Protein AF-A0A936IE81-F1 (afdb_monomer)

Foldseek 3Di:
DDDPPQDFLDWDDDPPAWIWTQGQQAIWIAHPVVRDIDGDAVLLVDQGRAWDRPDWDQDPLRWIWTHGPRGIDIDDPVVVVVPDDFFDKDFQWKDFPNHTEEADPPPDPPPDPDDHDPDGRRPDPDDDDDPVSPDMDIDMATPDPSCRVPDDDDDDDPPPDDDD

pLDDT: mean 75.31, std 15.53, range [26.91, 92.88]

Structure (mmCIF, N/CA/C/O backbone):
data_AF-A0A936IE81-F1
#
_entry.id   AF-A0A936IE81-F1
#
loop_
_atom_site.group_PDB
_atom_site.id
_atom_site.type_symbol
_atom_site.label_atom_id
_atom_site.label_alt_id
_atom_site.label_comp_id
_atom_site.label_asym_id
_atom_site.label_entity_id
_atom_site.label_seq_id
_atom_site.pdbx_PDB_ins_code
_atom_site.Cartn_x
_atom_site.Cartn_y
_atom_site.Cartn_z
_atom_site.occupancy
_atom_site.B_iso_or_equiv
_atom_site.auth_seq_id
_atom_site.auth_comp_id
_atom_site.auth_asym_id
_atom_site.auth_atom_id
_atom_site.pdbx_PDB_model_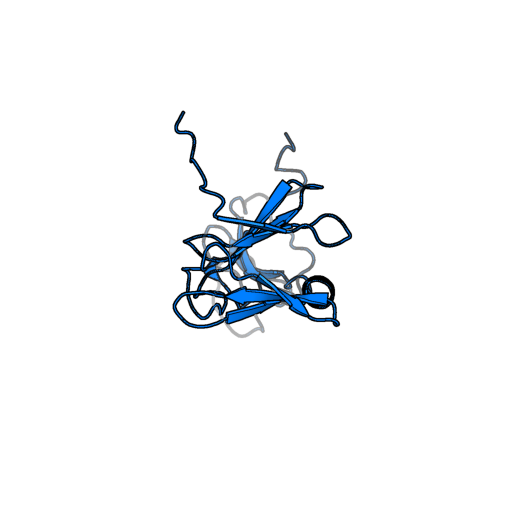num
ATOM 1 N N . MET A 1 1 ? -10.004 19.775 -22.068 1.00 33.91 1 MET A N 1
ATOM 2 C CA . MET A 1 1 ? -9.731 18.332 -22.227 1.00 33.91 1 MET A CA 1
ATOM 3 C C . MET A 1 1 ? -8.350 18.243 -22.830 1.00 33.91 1 MET A C 1
ATOM 5 O O . MET A 1 1 ? -8.215 18.335 -24.043 1.00 33.91 1 MET A O 1
ATOM 9 N N . ASP A 1 2 ? -7.338 18.182 -21.973 1.00 27.38 2 ASP A N 1
ATOM 10 C CA . ASP A 1 2 ? -5.953 18.111 -22.418 1.00 27.38 2 ASP A CA 1
ATOM 11 C C . ASP A 1 2 ? -5.628 16.652 -22.704 1.00 27.38 2 ASP A C 1
ATOM 13 O O . ASP A 1 2 ? -5.584 15.812 -21.805 1.00 27.38 2 ASP A O 1
ATOM 17 N N . TYR A 1 3 ? -5.467 16.333 -23.984 1.00 27.22 3 TYR A N 1
ATOM 18 C CA . TYR A 1 3 ? -4.937 15.045 -24.392 1.00 27.22 3 TYR A CA 1
ATOM 19 C C . TYR A 1 3 ? -3.456 15.023 -24.019 1.00 27.22 3 TYR A C 1
ATOM 21 O O . TYR A 1 3 ? -2.641 15.719 -24.623 1.00 27.22 3 TYR A O 1
ATOM 29 N N . LEU A 1 4 ? -3.102 14.228 -23.008 1.00 27.91 4 LEU A N 1
ATOM 30 C CA . LEU A 1 4 ? -1.713 13.889 -22.729 1.00 27.91 4 LEU A CA 1
ATOM 31 C C . LEU A 1 4 ? -1.196 13.067 -23.920 1.00 27.91 4 LEU A C 1
ATOM 33 O O . LEU A 1 4 ? -1.456 11.868 -24.021 1.00 27.91 4 LEU A O 1
ATOM 37 N N . ILE A 1 5 ? -0.498 13.719 -24.850 1.00 26.91 5 ILE A N 1
ATOM 38 C CA . ILE A 1 5 ? 0.216 13.038 -25.932 1.00 26.91 5 ILE A CA 1
ATOM 39 C C . ILE A 1 5 ? 1.398 12.309 -25.285 1.00 26.91 5 ILE A C 1
ATOM 41 O O . ILE A 1 5 ? 2.468 12.877 -25.082 1.00 26.91 5 ILE A O 1
ATOM 45 N N . MET A 1 6 ? 1.196 11.043 -24.915 1.00 35.91 6 MET A N 1
ATOM 46 C CA . MET A 1 6 ? 2.298 10.146 -24.576 1.00 35.91 6 MET A CA 1
ATOM 47 C C . MET A 1 6 ? 3.037 9.813 -25.872 1.00 35.91 6 MET A C 1
ATOM 49 O O . MET A 1 6 ? 2.516 9.095 -26.725 1.00 35.91 6 MET A O 1
ATOM 53 N N . SER A 1 7 ? 4.242 10.358 -26.056 1.00 37.06 7 SER A N 1
ATOM 54 C CA . SER A 1 7 ? 5.103 9.948 -27.164 1.00 37.06 7 SER A CA 1
ATOM 55 C C . SER A 1 7 ? 5.634 8.544 -26.881 1.00 37.06 7 SER A C 1
ATOM 57 O O . SER A 1 7 ? 6.453 8.353 -25.980 1.00 37.06 7 SER A O 1
ATOM 59 N N . PHE A 1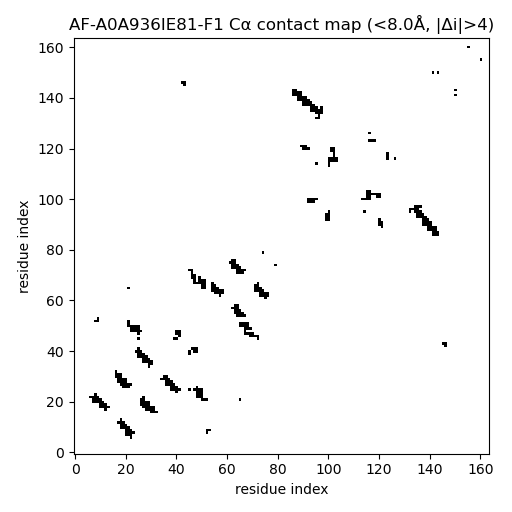 8 ? 5.164 7.556 -27.636 1.00 44.94 8 PHE A N 1
ATOM 60 C CA . PHE A 1 8 ? 5.691 6.197 -27.576 1.00 44.94 8 PHE A CA 1
ATOM 61 C C . PHE A 1 8 ? 6.971 6.115 -28.410 1.00 44.94 8 PHE A C 1
ATOM 63 O O . PHE A 1 8 ? 6.974 6.446 -29.597 1.00 44.94 8 PHE A O 1
ATOM 70 N N . THR A 1 9 ? 8.065 5.702 -27.774 1.00 54.34 9 THR A N 1
ATOM 71 C CA . THR A 1 9 ? 9.402 5.757 -28.376 1.00 54.34 9 THR A CA 1
ATOM 72 C C . THR A 1 9 ? 9.810 4.392 -28.961 1.00 54.34 9 THR A C 1
ATOM 74 O O . THR A 1 9 ? 10.398 4.369 -30.039 1.00 54.34 9 THR A O 1
ATOM 77 N N . ALA A 1 10 ? 9.394 3.270 -28.356 1.00 52.16 10 ALA A N 1
ATOM 78 C CA . ALA A 1 10 ? 9.385 1.926 -28.958 1.00 52.16 10 ALA A CA 1
ATOM 79 C C . ALA A 1 10 ? 8.420 0.988 -28.193 1.00 52.16 10 ALA A C 1
ATOM 81 O O . ALA A 1 10 ? 8.264 1.138 -26.982 1.00 52.16 10 ALA A O 1
ATOM 82 N N . PHE A 1 11 ? 7.789 0.008 -28.860 1.00 53.16 11 PHE A N 1
ATOM 83 C CA . PHE A 1 11 ? 6.948 -1.014 -28.208 1.00 53.16 11 PHE A CA 1
ATOM 84 C C . PHE A 1 11 ? 7.303 -2.428 -28.685 1.00 53.16 11 PHE A C 1
ATOM 86 O O . PHE A 1 11 ? 7.639 -2.625 -29.853 1.00 53.16 11 PHE A O 1
ATOM 93 N N . LYS A 1 12 ? 7.201 -3.423 -27.794 1.00 58.06 12 LYS A N 1
ATOM 94 C CA . LYS A 1 12 ? 7.346 -4.843 -28.145 1.00 58.06 12 LYS A CA 1
ATOM 95 C C . LYS A 1 12 ? 6.293 -5.706 -27.452 1.00 58.06 12 LYS A C 1
ATOM 97 O O . LYS A 1 12 ? 5.992 -5.508 -26.276 1.00 58.06 12 LYS A O 1
ATOM 102 N N . VAL A 1 13 ? 5.759 -6.674 -28.198 1.00 50.78 13 VAL A N 1
ATOM 103 C CA . VAL A 1 13 ? 4.828 -7.706 -27.716 1.00 50.78 13 VAL A CA 1
ATOM 104 C C . VAL A 1 13 ? 5.623 -8.946 -27.338 1.00 50.78 13 VAL A C 1
ATOM 106 O O . VAL A 1 13 ? 6.355 -9.471 -28.175 1.00 50.78 13 VAL A O 1
ATOM 109 N N . ILE A 1 14 ? 5.469 -9.441 -26.111 1.00 55.69 14 ILE A N 1
ATOM 110 C CA . ILE A 1 14 ? 5.928 -10.781 -25.732 1.00 55.69 14 ILE A CA 1
ATOM 111 C C . ILE A 1 14 ? 4.743 -11.531 -25.113 1.00 55.69 14 ILE A C 1
ATOM 113 O O . ILE A 1 14 ? 3.887 -10.938 -24.460 1.00 55.69 14 ILE A O 1
ATOM 117 N N . SER A 1 15 ? 4.651 -12.816 -25.457 1.00 52.38 15 SER A N 1
ATOM 118 C CA . SER A 1 15 ? 3.547 -13.754 -25.216 1.00 52.38 15 SER A CA 1
ATOM 119 C C . SER A 1 15 ? 2.834 -13.609 -23.855 1.00 52.38 15 SER A C 1
ATOM 121 O O . SER A 1 15 ? 3.463 -13.356 -22.835 1.00 52.38 15 SER A O 1
ATOM 123 N N . MET A 1 16 ? 1.505 -13.810 -23.867 1.00 53.88 16 MET A N 1
ATOM 124 C CA . MET A 1 16 ? 0.510 -13.575 -22.794 1.00 53.88 16 MET A CA 1
ATOM 125 C C . MET A 1 16 ? 0.131 -12.114 -22.472 1.00 53.88 16 MET A C 1
ATOM 127 O O . MET A 1 16 ? -0.442 -11.833 -21.422 1.00 53.88 16 MET A O 1
ATOM 131 N N . ALA A 1 17 ?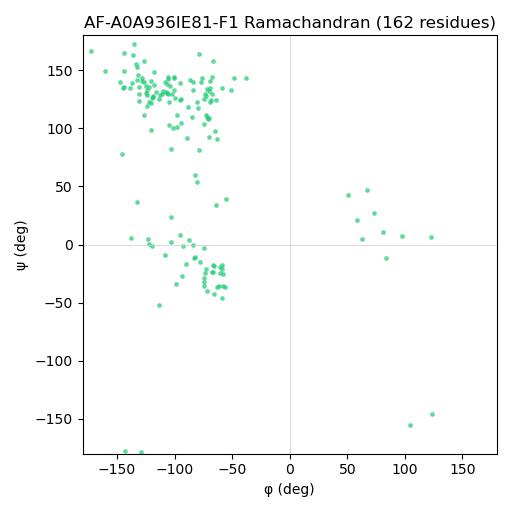 0.251 -11.228 -23.467 1.00 67.56 17 ALA A N 1
ATOM 132 C CA . ALA A 1 17 ? -0.476 -9.955 -23.547 1.00 67.56 17 ALA A CA 1
ATOM 133 C C . ALA A 1 17 ? -0.094 -8.909 -22.488 1.00 67.56 17 ALA A C 1
ATOM 135 O O . ALA A 1 17 ? -0.978 -8.289 -21.905 1.00 67.56 17 ALA A O 1
ATOM 136 N N . ILE A 1 18 ? 1.207 -8.688 -22.269 1.00 76.25 18 ILE A N 1
ATOM 137 C CA . ILE A 1 18 ? 1.707 -7.505 -21.561 1.00 76.25 18 ILE A CA 1
ATOM 138 C C . ILE A 1 18 ? 2.834 -6.868 -22.382 1.00 76.25 18 ILE A C 1
ATOM 140 O O . ILE A 1 18 ? 3.748 -7.548 -22.845 1.00 76.25 18 ILE A O 1
ATOM 144 N N . PHE A 1 19 ? 2.740 -5.560 -22.605 1.00 81.94 19 PHE A N 1
ATOM 145 C CA . PHE A 1 19 ? 3.701 -4.778 -23.374 1.00 81.94 19 PHE A CA 1
ATOM 146 C C . PHE A 1 19 ? 4.716 -4.137 -22.444 1.00 81.94 19 PHE A C 1
ATOM 148 O O . PHE A 1 19 ? 4.341 -3.577 -21.418 1.00 81.94 19 PHE A O 1
ATOM 155 N N . TRP A 1 20 ? 5.979 -4.145 -22.855 1.00 83.00 20 TRP A N 1
ATOM 156 C CA . TRP A 1 20 ? 7.011 -3.302 -22.266 1.00 83.00 20 TRP A CA 1
ATOM 157 C C . TRP A 1 20 ? 7.420 -2.243 -23.283 1.00 83.00 20 TRP A C 1
ATOM 159 O O . TRP A 1 20 ? 7.680 -2.541 -24.451 1.00 83.00 20 TRP A O 1
ATOM 169 N N . ILE A 1 21 ? 7.422 -0.998 -22.832 1.00 83.56 21 ILE A N 1
ATOM 170 C CA . ILE A 1 21 ? 7.529 0.193 -23.662 1.00 83.56 21 ILE A CA 1
ATOM 171 C C . ILE A 1 21 ? 8.615 1.070 -23.055 1.00 83.56 21 ILE A C 1
ATOM 173 O O . ILE A 1 21 ? 8.533 1.442 -21.884 1.00 83.56 21 ILE A O 1
ATOM 177 N N . SER A 1 22 ? 9.626 1.419 -23.846 1.00 82.12 22 SER A N 1
ATOM 178 C CA . SER A 1 22 ? 10.617 2.408 -23.434 1.00 82.12 22 SER A CA 1
ATOM 179 C C . SER A 1 22 ? 10.122 3.820 -23.717 1.00 82.12 22 SER A C 1
ATOM 181 O O . SER A 1 22 ? 9.497 4.102 -24.745 1.00 82.12 22 SER A O 1
ATOM 183 N N . THR A 1 23 ? 10.392 4.720 -22.777 1.00 81.44 23 THR A N 1
ATOM 184 C CA . THR A 1 23 ? 10.002 6.124 -22.859 1.00 81.44 23 THR A CA 1
ATOM 185 C C . THR A 1 23 ? 11.167 7.015 -22.443 1.00 81.44 23 THR A C 1
ATOM 187 O O . THR A 1 23 ? 12.188 6.561 -21.928 1.00 81.44 23 THR A O 1
ATOM 190 N N . ASN A 1 24 ? 10.980 8.313 -22.632 1.00 82.00 24 ASN A N 1
ATOM 191 C CA . ASN A 1 24 ? 11.904 9.354 -22.192 1.00 82.00 24 ASN A CA 1
ATOM 192 C C . ASN A 1 24 ? 11.815 9.564 -20.660 1.00 82.00 24 ASN A C 1
ATOM 194 O O . ASN A 1 24 ? 12.515 10.404 -20.105 1.00 82.00 24 ASN A O 1
ATOM 198 N N . TYR A 1 25 ? 10.904 8.848 -19.989 1.00 85.56 25 TYR A N 1
ATOM 199 C CA . TYR A 1 25 ? 10.628 8.938 -18.558 1.00 85.56 25 TYR A CA 1
ATOM 200 C C . TYR A 1 25 ? 10.553 7.546 -17.903 1.00 85.56 25 TYR A C 1
ATOM 202 O O . TYR A 1 25 ? 9.741 7.289 -17.017 1.00 85.56 25 TYR A O 1
ATOM 210 N N . GLY A 1 26 ? 11.403 6.632 -18.364 1.00 86.88 26 GLY A N 1
ATOM 211 C CA . GLY A 1 26 ? 11.563 5.287 -17.833 1.00 86.88 26 GLY A CA 1
ATOM 212 C C . GLY A 1 26 ? 10.926 4.212 -18.709 1.00 86.88 26 GLY A C 1
ATOM 213 O O . GLY A 1 26 ? 10.751 4.385 -19.920 1.00 86.88 26 GLY A O 1
ATOM 214 N N . LEU A 1 27 ? 10.577 3.087 -18.088 1.00 87.00 27 LEU A N 1
ATOM 215 C CA . LEU A 1 27 ? 9.894 1.972 -18.745 1.00 87.00 27 LEU A CA 1
ATOM 216 C C . LEU A 1 27 ? 8.427 1.926 -18.325 1.00 87.00 27 LEU A C 1
ATOM 218 O O . LEU A 1 27 ? 8.085 2.183 -17.175 1.00 87.00 27 LEU A O 1
ATOM 222 N N . CYS A 1 28 ? 7.562 1.558 -19.256 1.00 86.81 28 CYS A N 1
ATOM 223 C CA . CYS A 1 28 ? 6.141 1.365 -19.032 1.00 86.81 28 CYS A CA 1
ATOM 224 C C . CYS A 1 28 ? 5.781 -0.088 -19.338 1.00 86.81 28 CYS A C 1
ATOM 226 O O . CYS A 1 28 ? 6.090 -0.606 -20.411 1.00 86.81 28 CYS A O 1
ATOM 228 N N . GLN A 1 29 ? 5.131 -0.740 -18.383 1.00 86.31 29 GLN A N 1
ATOM 229 C CA . GLN A 1 29 ? 4.468 -2.016 -18.568 1.00 86.31 29 GLN A CA 1
ATOM 230 C C . GLN A 1 29 ? 2.972 -1.762 -18.757 1.00 86.31 29 GLN A C 1
ATOM 232 O O . GLN A 1 29 ? 2.339 -1.144 -17.903 1.00 86.31 29 GLN A O 1
ATOM 237 N N . PHE A 1 30 ? 2.400 -2.269 -19.845 1.00 83.06 30 PHE A N 1
ATOM 238 C CA . PHE A 1 30 ? 0.984 -2.115 -20.161 1.00 83.06 30 PHE A CA 1
ATOM 239 C C . PHE A 1 30 ? 0.309 -3.468 -20.366 1.00 83.06 30 PHE A C 1
ATOM 241 O O . PHE A 1 30 ? 0.665 -4.217 -21.277 1.00 83.06 30 PHE A O 1
ATOM 248 N N . ASN A 1 31 ? -0.694 -3.767 -19.545 1.00 82.75 31 ASN A N 1
ATOM 249 C CA . ASN A 1 31 ? -1.522 -4.955 -19.678 1.00 82.75 31 ASN A CA 1
ATOM 250 C C . ASN A 1 31 ? -2.837 -4.614 -20.416 1.00 82.75 31 ASN A C 1
ATOM 252 O O . ASN A 1 31 ? -3.768 -4.101 -19.796 1.00 82.75 31 ASN A O 1
ATOM 256 N N . PRO A 1 32 ? -2.979 -4.916 -21.721 1.00 79.50 32 PRO A N 1
ATOM 257 C CA . PRO A 1 32 ? -4.205 -4.692 -22.492 1.00 79.50 32 PRO A CA 1
ATOM 258 C C . PRO A 1 32 ? -5.446 -5.410 -21.954 1.00 79.50 32 PRO A C 1
ATOM 260 O O . PRO A 1 32 ? -6.552 -5.010 -22.300 1.00 79.50 32 PRO A O 1
ATOM 263 N N . ARG A 1 33 ? -5.306 -6.474 -21.148 1.00 81.69 33 ARG A N 1
ATOM 264 C CA . ARG A 1 33 ? -6.464 -7.260 -20.684 1.00 81.69 33 ARG A CA 1
ATOM 265 C C . ARG A 1 33 ? -7.273 -6.536 -19.614 1.00 81.69 33 ARG A C 1
ATOM 267 O O . ARG A 1 33 ? -8.487 -6.682 -19.575 1.00 81.69 33 ARG A O 1
ATOM 274 N N . ASN 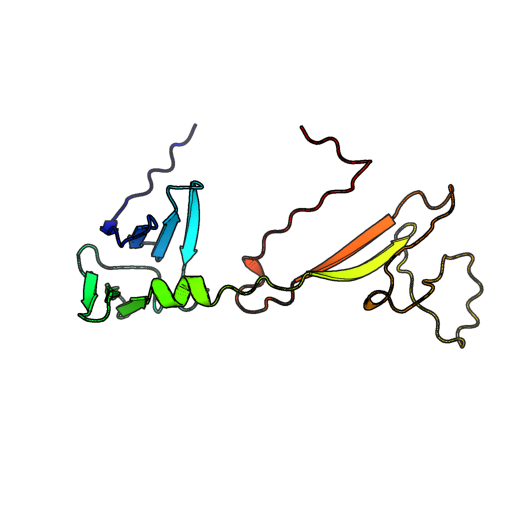A 1 34 ? -6.602 -5.790 -18.742 1.00 81.19 34 ASN A N 1
ATOM 275 C CA . ASN A 1 34 ? -7.221 -5.040 -17.645 1.00 81.19 34 ASN A CA 1
ATOM 276 C C . ASN A 1 34 ? -6.902 -3.535 -17.696 1.00 81.19 34 ASN A C 1
ATOM 278 O O . ASN A 1 34 ? -7.291 -2.798 -16.794 1.00 81.19 34 ASN A O 1
ATOM 282 N N . LEU A 1 35 ? -6.213 -3.092 -18.753 1.00 82.06 35 LEU A N 1
ATOM 283 C CA . LEU A 1 35 ? -5.758 -1.720 -18.980 1.00 82.06 35 LEU A CA 1
ATOM 284 C C . LEU A 1 35 ? -4.840 -1.178 -17.872 1.00 82.06 35 LEU A C 1
ATOM 286 O O . LEU A 1 35 ? -4.686 0.036 -17.732 1.00 82.06 35 LEU A O 1
ATOM 290 N N . GLU A 1 36 ? -4.210 -2.056 -17.087 1.00 79.38 36 GLU A N 1
ATOM 291 C CA . GLU A 1 36 ? -3.256 -1.633 -16.069 1.00 79.38 36 GLU A CA 1
ATOM 292 C C . GLU A 1 36 ? -1.964 -1.133 -16.715 1.00 79.38 36 GLU A C 1
ATOM 294 O O . GLU A 1 36 ? -1.387 -1.769 -17.601 1.00 79.38 36 GLU A O 1
ATOM 299 N N . ILE A 1 37 ? -1.503 0.018 -16.228 1.00 82.94 37 ILE A N 1
ATOM 300 C CA . ILE A 1 37 ? -0.239 0.638 -16.607 1.00 82.94 37 ILE A CA 1
ATOM 301 C C . ILE A 1 37 ? 0.622 0.746 -15.353 1.00 82.94 37 ILE A C 1
ATOM 303 O O . ILE A 1 37 ? 0.200 1.325 -14.348 1.00 82.94 37 ILE A O 1
ATOM 307 N N . GLN A 1 38 ? 1.840 0.220 -15.426 1.00 83.06 38 GLN A N 1
ATOM 308 C CA . GLN A 1 38 ? 2.852 0.356 -14.389 1.00 83.06 38 GLN A CA 1
ATOM 309 C C . GLN A 1 38 ? 4.100 1.014 -14.977 1.00 83.06 38 GLN A C 1
ATOM 311 O O . GLN A 1 38 ? 4.689 0.505 -15.926 1.00 83.06 38 GLN A O 1
ATOM 316 N N . ASN A 1 39 ? 4.511 2.135 -14.389 1.00 85.31 39 ASN A N 1
ATOM 317 C CA . ASN A 1 39 ? 5.707 2.863 -14.800 1.00 85.31 39 ASN A CA 1
ATOM 318 C C . ASN A 1 39 ? 6.864 2.545 -13.853 1.00 85.31 39 ASN A C 1
ATOM 320 O O . ASN A 1 39 ? 6.656 2.409 -12.649 1.00 85.31 39 ASN A O 1
ATOM 324 N N . PHE A 1 40 ? 8.065 2.473 -14.411 1.00 84.62 40 PHE A N 1
ATOM 325 C CA . PHE A 1 40 ? 9.318 2.238 -13.710 1.00 84.62 40 PHE A CA 1
ATOM 326 C C . PHE A 1 40 ? 10.274 3.373 -14.036 1.00 84.62 40 PHE A C 1
ATOM 328 O O . PHE A 1 40 ? 10.447 3.731 -15.199 1.00 84.62 40 PHE A O 1
ATOM 335 N N . THR A 1 41 ? 10.908 3.913 -13.008 1.00 85.81 41 THR A N 1
ATOM 336 C CA . THR A 1 41 ? 11.841 5.035 -13.088 1.00 85.81 41 THR A CA 1
ATOM 337 C C . THR A 1 41 ? 13.137 4.689 -12.361 1.00 85.81 41 THR A C 1
ATOM 339 O O . THR A 1 41 ? 13.288 3.605 -11.797 1.00 85.81 41 THR A O 1
ATOM 342 N N . SER A 1 42 ? 14.083 5.621 -12.309 1.00 85.81 42 SER A N 1
ATOM 343 C CA . SER A 1 42 ? 15.296 5.483 -11.502 1.00 85.81 42 SER A CA 1
ATOM 344 C C . SER A 1 42 ? 15.014 5.265 -10.012 1.00 85.81 42 SER A C 1
ATOM 346 O O . SER A 1 42 ? 15.807 4.625 -9.329 1.00 85.81 42 SER A O 1
ATOM 348 N N . LYS A 1 43 ? 13.853 5.710 -9.507 1.00 80.88 43 LYS A N 1
ATOM 349 C CA . LYS A 1 43 ? 13.408 5.426 -8.131 1.00 80.88 43 LYS A CA 1
ATOM 350 C C . LYS A 1 43 ? 13.078 3.951 -7.904 1.00 80.88 43 LYS A C 1
ATOM 352 O O . LYS A 1 43 ? 13.136 3.491 -6.772 1.00 80.88 43 LYS A O 1
ATOM 357 N N . ASP A 1 44 ? 12.756 3.230 -8.973 1.00 77.56 44 ASP A N 1
ATOM 358 C CA . ASP A 1 44 ? 12.440 1.802 -8.966 1.00 77.56 44 ASP A CA 1
ATOM 359 C C . ASP A 1 44 ? 13.675 0.942 -9.306 1.00 77.56 44 ASP A C 1
ATOM 361 O O . ASP A 1 44 ? 13.557 -0.265 -9.506 1.00 77.56 44 ASP A O 1
ATOM 365 N N . GLY A 1 45 ? 14.864 1.559 -9.380 1.00 79.06 45 GLY A N 1
ATOM 366 C CA . GLY A 1 45 ? 16.138 0.879 -9.621 1.00 79.06 45 GLY A CA 1
ATOM 367 C C . GLY A 1 45 ? 16.625 0.897 -11.070 1.00 79.06 45 GLY A C 1
ATOM 368 O O . GLY A 1 45 ? 17.621 0.242 -11.375 1.00 79.06 45 GLY A O 1
ATOM 369 N N . LEU A 1 46 ? 15.969 1.639 -11.973 1.00 85.50 46 LEU A N 1
ATOM 370 C CA . LEU A 1 46 ? 16.503 1.832 -13.324 1.00 85.50 46 LEU A CA 1
ATOM 371 C C . LEU A 1 46 ? 17.791 2.683 -13.293 1.00 85.50 46 LEU A C 1
ATOM 373 O O . LEU A 1 46 ? 17.867 3.654 -12.538 1.00 85.50 46 LEU A O 1
ATOM 377 N N . PRO A 1 47 ? 18.783 2.404 -14.159 1.00 82.31 47 PRO A N 1
ATOM 378 C CA . PRO A 1 47 ? 20.020 3.191 -14.239 1.00 82.31 47 PRO A CA 1
ATOM 379 C C . PRO A 1 47 ? 19.791 4.635 -14.731 1.00 82.31 47 PRO A C 1
ATOM 381 O O . PRO A 1 47 ? 20.627 5.519 -14.540 1.00 82.31 47 PRO A O 1
ATOM 384 N N . GLY A 1 48 ? 18.648 4.901 -15.364 1.00 84.69 48 GLY A N 1
ATOM 385 C CA . GLY A 1 48 ? 18.229 6.221 -15.817 1.00 84.69 48 GLY A CA 1
ATOM 386 C C . GLY A 1 48 ? 16.791 6.201 -16.330 1.00 84.69 48 GLY A C 1
ATOM 387 O O . GLY A 1 48 ? 16.221 5.137 -16.563 1.00 84.69 48 GLY A O 1
ATOM 388 N N . ASN A 1 49 ? 16.206 7.387 -16.500 1.00 85.06 49 ASN A N 1
ATOM 389 C CA . ASN A 1 49 ? 14.852 7.535 -17.046 1.00 85.06 49 ASN A CA 1
ATOM 390 C C . ASN A 1 49 ? 14.846 7.670 -18.576 1.00 85.06 49 ASN A C 1
ATOM 392 O O . ASN A 1 49 ? 13.814 7.484 -19.206 1.00 85.06 49 ASN A O 1
ATOM 396 N N . GLU A 1 50 ? 15.981 7.981 -19.192 1.00 82.19 50 GLU A N 1
ATOM 397 C CA . GLU A 1 50 ? 16.051 8.204 -20.633 1.00 82.19 50 GLU A CA 1
ATOM 398 C C . GLU A 1 50 ? 16.530 6.946 -21.355 1.00 82.19 50 GLU A C 1
ATOM 400 O O . GLU A 1 50 ? 17.691 6.539 -21.237 1.00 82.19 50 GLU A O 1
ATOM 405 N N . PHE A 1 51 ? 15.620 6.336 -22.113 1.00 80.88 51 PHE A N 1
ATOM 406 C CA . PHE A 1 51 ? 15.911 5.188 -22.965 1.00 80.88 51 PHE A CA 1
ATOM 407 C C . PHE A 1 51 ? 16.072 5.598 -24.431 1.00 80.88 51 PHE A C 1
ATOM 409 O O . PHE A 1 51 ? 15.354 6.457 -24.945 1.00 80.88 51 PHE A O 1
ATOM 416 N N . ASN A 1 52 ? 17.006 4.942 -25.120 1.00 74.19 52 ASN A N 1
ATOM 417 C CA . ASN A 1 52 ? 17.294 5.187 -26.526 1.00 74.19 52 ASN A CA 1
ATOM 418 C C . ASN A 1 52 ? 16.223 4.556 -27.420 1.00 74.19 52 ASN A C 1
ATOM 420 O O . ASN A 1 52 ? 15.727 3.454 -27.180 1.00 74.19 52 ASN A O 1
ATOM 424 N N . ARG A 1 53 ? 15.909 5.252 -28.514 1.00 59.91 53 ARG A N 1
ATOM 425 C CA . ARG A 1 53 ? 14.727 5.001 -29.351 1.00 59.91 53 ARG A CA 1
ATOM 426 C C . ARG A 1 53 ? 14.708 3.668 -30.104 1.00 59.91 53 ARG A C 1
ATOM 428 O O . ARG A 1 53 ? 13.652 3.243 -30.554 1.00 59.91 53 ARG A O 1
ATOM 435 N N . THR A 1 54 ? 15.850 3.004 -30.246 1.00 59.41 54 THR A N 1
ATOM 436 C CA . THR A 1 54 ? 16.011 1.846 -31.144 1.00 59.41 54 THR A CA 1
ATOM 437 C C . THR A 1 54 ? 16.815 0.694 -30.544 1.00 59.41 54 THR A C 1
ATOM 439 O O . THR A 1 54 ? 17.090 -0.281 -31.236 1.00 59.41 54 THR A O 1
ATOM 442 N N . GLN A 1 55 ? 17.197 0.772 -29.269 1.00 55.66 55 GLN A N 1
ATOM 443 C CA . GLN A 1 55 ? 18.062 -0.227 -28.642 1.00 55.66 55 GLN A CA 1
ATOM 444 C C . GLN A 1 55 ? 17.240 -1.151 -27.753 1.00 55.66 55 GLN A C 1
ATOM 446 O O . GLN A 1 55 ? 17.177 -0.964 -26.537 1.00 55.66 55 GLN A O 1
ATOM 451 N N . TYR A 1 56 ? 16.611 -2.149 -28.372 1.00 60.78 56 TYR A N 1
ATOM 452 C CA . TYR A 1 56 ? 16.096 -3.295 -27.639 1.00 60.78 56 TYR A CA 1
ATOM 453 C C . TYR A 1 56 ? 16.573 -4.610 -28.251 1.00 60.78 56 TYR A C 1
ATOM 455 O O . TYR A 1 56 ? 16.635 -4.757 -29.470 1.00 60.78 56 TYR A O 1
ATOM 463 N N . PHE A 1 57 ? 16.905 -5.575 -27.399 1.00 64.88 57 PHE A N 1
ATOM 464 C CA . PHE A 1 57 ? 17.368 -6.900 -27.807 1.00 64.88 57 PHE A CA 1
ATOM 465 C C . PHE A 1 57 ? 16.613 -7.970 -27.020 1.00 64.88 57 PHE A C 1
ATOM 467 O O . PHE A 1 57 ? 16.333 -7.779 -25.838 1.00 64.88 57 PHE A O 1
ATOM 474 N N . ASN A 1 58 ? 16.266 -9.076 -27.681 1.00 62.97 58 ASN A N 1
ATOM 475 C CA . ASN A 1 58 ? 15.845 -10.285 -26.979 1.00 62.97 58 ASN A CA 1
ATOM 476 C C . ASN A 1 58 ? 17.060 -11.179 -26.838 1.00 62.97 58 ASN A C 1
ATOM 478 O O . ASN A 1 58 ? 17.638 -11.534 -27.861 1.00 62.97 58 ASN A O 1
ATOM 482 N N . SER A 1 59 ? 17.400 -11.580 -25.616 1.00 67.31 59 SER A N 1
ATOM 483 C CA . SER A 1 59 ? 18.305 -12.716 -25.473 1.00 67.31 59 SER A CA 1
ATOM 484 C C . SER A 1 59 ? 17.625 -13.992 -25.966 1.00 67.31 59 SER A C 1
ATOM 486 O O . SER A 1 59 ? 16.395 -14.098 -25.957 1.00 67.31 59 SER A O 1
ATOM 488 N N . ASP A 1 60 ? 18.432 -14.988 -26.324 1.00 68.69 60 ASP A N 1
ATOM 489 C CA . ASP A 1 60 ? 17.953 -16.33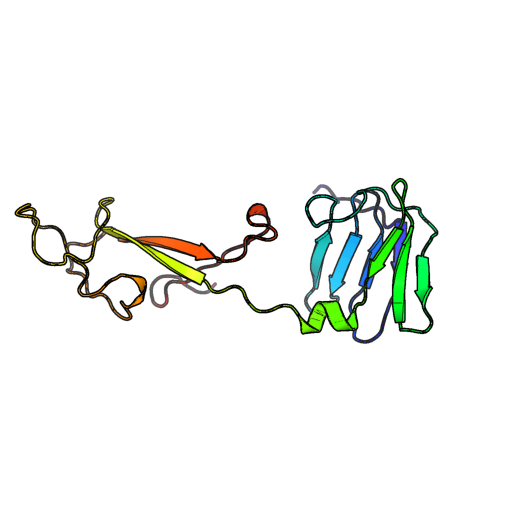9 -26.647 1.00 68.69 60 ASP A CA 1
ATOM 490 C C . ASP A 1 60 ? 17.191 -16.981 -25.467 1.00 68.69 60 ASP A C 1
ATOM 492 O O . ASP A 1 60 ? 16.393 -17.895 -25.648 1.00 68.69 60 ASP A O 1
ATOM 496 N N . GLU A 1 61 ? 17.378 -16.443 -24.256 1.00 70.31 61 GLU A N 1
ATOM 497 C CA . GLU A 1 61 ? 16.680 -16.818 -23.019 1.00 70.31 61 GLU A CA 1
ATOM 498 C C . GLU A 1 61 ? 15.348 -16.066 -22.801 1.00 70.31 61 GLU A C 1
ATOM 500 O O . GLU A 1 61 ? 14.736 -16.198 -21.746 1.00 70.31 61 GLU A O 1
ATOM 505 N N . GLY A 1 62 ? 14.903 -15.227 -23.745 1.00 73.12 62 GLY A N 1
ATOM 506 C CA . GLY A 1 62 ? 13.630 -14.500 -23.644 1.00 73.12 62 GLY A CA 1
ATOM 507 C C . GLY A 1 62 ? 13.660 -13.229 -22.784 1.00 73.12 62 GLY A C 1
ATOM 508 O O . GLY A 1 62 ? 12.605 -12.644 -22.524 1.00 73.12 62 GLY A O 1
ATOM 509 N N . LYS A 1 63 ? 14.845 -12.754 -22.373 1.00 80.38 63 LYS A N 1
ATOM 510 C CA . LYS A 1 63 ? 14.992 -11.483 -21.645 1.00 80.38 63 LYS A CA 1
ATOM 511 C C . LYS A 1 63 ? 14.879 -10.298 -22.596 1.00 80.38 63 LYS A C 1
ATOM 513 O O . LYS A 1 63 ? 15.437 -10.306 -23.691 1.00 80.38 63 LYS A O 1
ATOM 518 N N . LEU A 1 64 ? 14.199 -9.259 -22.135 1.00 82.94 64 LEU A N 1
ATOM 519 C CA . LEU A 1 64 ? 14.096 -7.957 -22.773 1.00 82.94 64 LEU A CA 1
ATOM 520 C C . LEU A 1 64 ? 15.238 -7.057 -22.322 1.00 82.94 64 LEU A C 1
ATOM 522 O O . LEU A 1 64 ? 15.303 -6.702 -21.152 1.00 82.94 64 LEU A O 1
ATOM 526 N N . ILE A 1 65 ? 16.091 -6.621 -23.238 1.00 84.00 65 ILE A N 1
ATOM 527 C CA . ILE A 1 65 ? 17.150 -5.655 -22.943 1.00 84.00 65 ILE A CA 1
ATOM 528 C C . ILE A 1 65 ? 16.764 -4.306 -23.542 1.00 84.00 65 ILE A C 1
ATOM 530 O O . ILE A 1 65 ? 16.427 -4.257 -24.718 1.00 84.0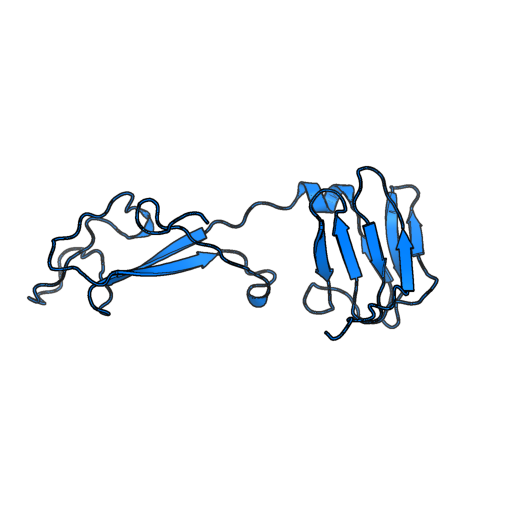0 65 ILE A O 1
ATOM 534 N N . PHE A 1 66 ? 16.835 -3.230 -22.759 1.00 84.38 66 PHE A N 1
ATOM 535 C CA . PHE A 1 66 ? 16.580 -1.848 -23.170 1.00 84.38 66 PHE A CA 1
ATOM 536 C C . PHE A 1 66 ? 17.823 -0.988 -22.926 1.00 84.38 66 PHE A C 1
ATOM 538 O O . PHE A 1 66 ? 18.291 -0.887 -21.793 1.00 84.38 66 PHE A O 1
ATOM 545 N N . GLY A 1 67 ? 18.349 -0.358 -23.975 1.00 81.25 67 GLY A N 1
ATOM 546 C CA . GLY A 1 67 ? 19.460 0.590 -23.888 1.00 81.25 67 GLY A CA 1
ATOM 547 C C . GLY A 1 67 ? 18.982 2.011 -23.588 1.00 81.25 67 GLY A C 1
ATOM 548 O O . GLY A 1 67 ? 17.964 2.456 -24.117 1.00 81.25 67 GLY A O 1
ATOM 549 N N . GLY A 1 68 ? 19.722 2.738 -22.760 1.00 81.62 68 GLY A N 1
ATOM 550 C CA . GLY A 1 68 ? 19.476 4.133 -22.410 1.00 81.62 68 GLY A CA 1
ATOM 551 C C . GLY A 1 68 ? 20.768 4.924 -22.243 1.00 81.62 68 GLY A C 1
ATOM 552 O O . GLY A 1 68 ? 21.866 4.405 -22.439 1.00 81.62 68 GLY A O 1
ATOM 553 N N . VAL A 1 69 ? 20.634 6.198 -21.882 1.00 80.94 69 VAL A N 1
ATOM 554 C CA . VAL A 1 69 ? 21.773 7.132 -21.777 1.00 80.94 69 VAL A CA 1
ATOM 555 C C . VAL A 1 69 ? 22.786 6.675 -20.719 1.00 80.94 69 VAL A C 1
ATOM 557 O O . VAL A 1 69 ? 23.991 6.789 -20.919 1.00 80.94 69 VAL A O 1
ATOM 560 N N . ASN A 1 70 ? 22.300 6.079 -19.627 1.00 80.19 70 ASN A N 1
ATOM 561 C CA . ASN A 1 70 ? 23.114 5.660 -18.481 1.00 80.19 70 ASN A CA 1
ATOM 562 C C . ASN A 1 70 ? 23.378 4.142 -18.436 1.00 80.19 70 ASN A C 1
ATOM 564 O O . ASN A 1 70 ? 23.617 3.591 -17.364 1.00 80.19 70 ASN A O 1
ATOM 568 N N . GLY A 1 71 ? 23.302 3.445 -19.574 1.00 81.62 71 GLY A N 1
ATOM 569 C CA . GLY A 1 71 ? 23.580 2.007 -19.666 1.00 81.62 71 GLY A CA 1
ATOM 570 C C . GLY A 1 71 ? 22.416 1.207 -20.243 1.00 81.62 71 GLY A C 1
ATOM 571 O O . GLY A 1 71 ? 21.701 1.678 -21.120 1.00 81.62 71 GLY A O 1
ATOM 572 N N . TRP A 1 72 ? 22.224 -0.025 -19.776 1.00 83.25 72 TRP A N 1
ATOM 573 C CA . TRP A 1 72 ? 21.153 -0.908 -20.243 1.00 83.25 72 TRP A CA 1
ATOM 574 C C . TRP A 1 72 ? 20.408 -1.547 -19.071 1.00 83.25 72 TRP A C 1
ATOM 576 O O . TRP A 1 72 ? 20.949 -1.719 -17.984 1.00 83.25 72 TRP A O 1
ATOM 586 N N . THR A 1 73 ? 19.144 -1.887 -19.295 1.00 84.38 73 THR A N 1
ATOM 587 C CA . THR A 1 73 ? 18.277 -2.598 -18.348 1.00 84.38 73 THR A CA 1
ATOM 588 C C . THR A 1 73 ? 17.848 -3.911 -18.980 1.00 84.38 73 THR A C 1
ATOM 590 O O . THR A 1 73 ? 17.328 -3.897 -20.091 1.00 84.38 73 THR A O 1
ATOM 593 N N . SER A 1 74 ? 18.035 -5.036 -18.288 1.00 85.06 74 SER A N 1
ATOM 594 C CA . SER A 1 74 ? 17.470 -6.327 -18.697 1.00 85.06 74 SER A CA 1
ATOM 595 C C . SER A 1 74 ? 16.295 -6.694 -17.806 1.00 85.06 74 SER A C 1
ATOM 597 O O . SER A 1 74 ? 16.411 -6.698 -16.584 1.00 85.06 74 SER A O 1
ATOM 599 N N . ILE A 1 75 ? 15.181 -7.054 -18.427 1.00 81.94 75 ILE A N 1
ATOM 600 C CA . ILE A 1 75 ? 13.954 -7.509 -17.790 1.00 81.94 75 ILE A CA 1
ATOM 601 C C . ILE A 1 75 ? 13.719 -8.949 -18.213 1.00 81.94 75 ILE A C 1
ATOM 603 O O . ILE A 1 75 ? 13.744 -9.270 -19.396 1.00 81.94 75 ILE A O 1
ATOM 607 N N . ASP A 1 76 ? 13.451 -9.804 -17.238 1.00 83.12 76 ASP A N 1
ATOM 608 C CA . ASP A 1 76 ? 12.918 -11.143 -17.456 1.00 83.12 76 ASP A CA 1
ATOM 609 C C . ASP A 1 76 ? 11.410 -11.104 -17.153 1.00 83.12 76 ASP A C 1
ATOM 611 O O . ASP A 1 76 ? 11.026 -11.076 -15.976 1.00 83.12 76 ASP A O 1
ATOM 615 N N . PRO A 1 77 ? 10.539 -11.029 -18.178 1.00 74.12 77 PRO A N 1
ATOM 616 C CA . PRO A 1 77 ? 9.105 -10.886 -17.958 1.00 74.12 77 PRO A CA 1
ATOM 617 C C . PRO A 1 77 ? 8.511 -12.087 -17.223 1.00 74.12 77 PRO A C 1
ATOM 619 O O . PRO A 1 77 ? 7.642 -11.906 -16.374 1.00 74.12 77 PRO A O 1
ATOM 622 N N . GLU A 1 78 ? 8.985 -13.304 -17.497 1.00 72.75 78 GLU A N 1
ATOM 623 C CA . GLU A 1 78 ? 8.443 -14.506 -16.863 1.00 72.75 78 GLU A CA 1
ATOM 624 C C . GLU A 1 78 ? 8.722 -14.532 -15.361 1.00 72.75 78 GLU A C 1
ATOM 626 O O . GLU A 1 78 ? 7.835 -14.858 -14.566 1.00 72.75 78 GLU A O 1
ATOM 631 N N . ASN A 1 79 ? 9.937 -14.161 -14.957 1.00 70.50 79 ASN A N 1
ATOM 632 C CA . ASN A 1 79 ? 10.294 -14.084 -13.543 1.00 70.50 79 ASN A CA 1
ATOM 633 C C . ASN A 1 79 ? 9.679 -12.870 -12.837 1.00 70.50 79 ASN A C 1
ATOM 635 O O . ASN A 1 79 ? 9.385 -12.949 -11.641 1.00 70.50 79 ASN A O 1
ATOM 639 N N . TYR A 1 80 ? 9.432 -11.769 -13.552 1.00 69.19 80 TYR A N 1
ATOM 640 C CA . TYR A 1 80 ? 8.791 -10.584 -12.982 1.00 69.19 80 TYR A CA 1
ATOM 641 C C . TYR A 1 80 ? 7.396 -10.899 -12.413 1.00 69.19 80 TYR A C 1
ATOM 643 O O . TYR A 1 80 ? 7.093 -10.536 -11.275 1.00 69.19 80 TYR A O 1
ATOM 651 N N . TYR A 1 81 ? 6.556 -11.632 -13.154 1.00 61.41 81 TYR A N 1
ATOM 652 C CA . TYR A 1 81 ? 5.195 -11.954 -12.695 1.00 61.41 81 TYR A CA 1
ATOM 653 C C . TYR A 1 81 ? 5.149 -13.028 -11.609 1.00 61.41 81 TYR A C 1
ATOM 655 O O . TYR A 1 81 ? 4.282 -12.971 -10.738 1.00 61.41 81 TYR A O 1
ATOM 663 N N . LYS A 1 82 ? 6.082 -13.986 -11.618 1.00 55.44 82 LYS A N 1
ATOM 664 C CA . LYS A 1 82 ? 6.112 -15.080 -10.631 1.00 55.44 82 LYS A CA 1
ATOM 665 C C . LYS A 1 82 ? 6.406 -14.593 -9.205 1.00 55.44 82 LYS A C 1
ATOM 667 O O . LYS A 1 82 ? 6.009 -15.252 -8.248 1.00 55.44 82 LYS A O 1
ATOM 672 N N . ASN A 1 83 ? 7.056 -13.437 -9.050 1.00 53.94 83 ASN A N 1
ATOM 673 C CA . ASN A 1 83 ? 7.589 -12.978 -7.762 1.00 53.94 83 ASN A CA 1
ATOM 674 C C . ASN A 1 83 ? 6.766 -11.890 -7.052 1.00 53.94 83 ASN A C 1
ATOM 676 O O . ASN A 1 83 ? 7.148 -11.456 -5.963 1.00 53.94 83 ASN A O 1
ATOM 680 N N . LYS A 1 84 ? 5.624 -11.457 -7.602 1.00 62.25 84 LYS A N 1
ATOM 681 C CA . LYS A 1 84 ? 4.796 -10.416 -6.971 1.00 62.25 84 LYS A CA 1
ATOM 682 C C . LYS A 1 84 ? 3.953 -11.011 -5.835 1.00 62.25 84 LYS A C 1
ATOM 684 O O . LYS A 1 84 ? 2.782 -11.336 -6.011 1.00 62.25 84 LYS A O 1
ATOM 689 N N . LYS A 1 85 ? 4.553 -11.182 -4.653 1.00 62.16 85 LYS A N 1
ATOM 690 C CA . LYS A 1 85 ? 3.794 -11.521 -3.439 1.00 62.16 85 LYS A CA 1
ATOM 691 C C . LYS A 1 85 ? 2.964 -10.306 -3.011 1.00 62.16 85 LYS A C 1
ATOM 693 O O . LYS A 1 85 ? 3.517 -9.211 -2.941 1.00 62.16 85 LYS A O 1
ATOM 698 N N . PRO A 1 86 ? 1.665 -10.466 -2.708 1.00 66.31 86 PRO A N 1
ATOM 699 C CA . PRO A 1 86 ? 0.874 -9.369 -2.177 1.00 66.31 86 PRO A CA 1
ATOM 700 C C . PRO A 1 86 ? 1.429 -8.954 -0.813 1.00 66.31 86 PRO A C 1
ATOM 702 O O . PRO A 1 86 ? 1.562 -9.772 0.102 1.00 66.31 86 PRO A O 1
ATOM 705 N N . SER A 1 87 ? 1.758 -7.675 -0.688 1.00 75.06 87 SER A N 1
ATOM 706 C CA . SER A 1 87 ? 2.276 -7.102 0.547 1.00 75.06 87 SER A CA 1
ATOM 707 C C . SER A 1 87 ? 1.180 -7.105 1.615 1.00 75.06 87 SER A C 1
ATOM 709 O O . SER A 1 87 ? 0.047 -6.678 1.380 1.00 75.06 87 SER A O 1
ATOM 711 N N . ARG A 1 88 ? 1.495 -7.632 2.803 1.00 80.69 88 ARG A N 1
ATOM 712 C CA . ARG A 1 88 ? 0.521 -7.770 3.893 1.00 80.69 88 ARG A CA 1
ATOM 713 C C . ARG A 1 88 ? 0.135 -6.386 4.425 1.00 80.69 88 ARG A C 1
ATOM 715 O O . ARG A 1 88 ? 1.004 -5.627 4.854 1.00 80.69 88 ARG A O 1
ATOM 722 N N . ILE A 1 89 ? -1.166 -6.091 4.431 1.00 86.12 89 ILE A N 1
ATOM 723 C CA . ILE A 1 89 ? -1.740 -4.927 5.119 1.00 86.12 89 ILE A CA 1
ATOM 724 C C . ILE A 1 89 ? -1.954 -5.298 6.586 1.00 86.12 89 ILE A C 1
ATOM 726 O O . ILE A 1 89 ? -2.507 -6.357 6.891 1.00 86.12 89 ILE A O 1
ATOM 730 N N . VAL A 1 90 ? -1.540 -4.419 7.493 1.00 88.81 90 VAL A N 1
ATOM 731 C CA . VAL A 1 90 ? -1.782 -4.550 8.933 1.00 88.81 90 VAL A CA 1
ATOM 732 C C . VAL A 1 90 ? -2.471 -3.298 9.456 1.00 88.81 90 VAL A C 1
ATOM 734 O O . VAL A 1 90 ? -2.024 -2.186 9.183 1.00 88.81 90 VAL A O 1
ATOM 737 N N . ILE A 1 91 ? -3.561 -3.471 10.204 1.00 90.44 91 ILE A N 1
ATOM 738 C CA . ILE A 1 91 ? -4.140 -2.393 11.010 1.00 90.44 91 ILE A CA 1
ATOM 739 C C . ILE A 1 91 ? -3.288 -2.307 12.273 1.00 90.44 91 ILE A C 1
ATOM 741 O O . ILE A 1 91 ? -3.199 -3.272 13.025 1.00 90.44 91 ILE A O 1
ATOM 745 N N . ASN A 1 92 ? -2.632 -1.172 12.475 1.00 90.69 92 ASN A N 1
ATOM 746 C CA . ASN A 1 92 ? -1.697 -0.964 13.581 1.00 90.69 92 ASN A CA 1
ATOM 747 C C . ASN A 1 92 ? -2.121 0.175 14.509 1.00 90.69 92 ASN A C 1
ATOM 749 O O . ASN A 1 92 ? -1.437 0.443 15.491 1.00 90.69 92 ASN A O 1
ATOM 753 N N . ARG A 1 93 ? -3.241 0.845 14.212 1.00 91.44 93 ARG A N 1
ATOM 754 C CA . ARG A 1 93 ? -3.765 1.918 15.051 1.00 91.44 93 ARG A CA 1
ATOM 755 C C . ARG A 1 93 ? -5.279 1.978 15.027 1.00 91.44 93 ARG A C 1
ATOM 757 O O . ARG A 1 93 ? -5.881 1.894 13.957 1.00 91.44 93 ARG A O 1
ATOM 764 N N . ILE A 1 94 ? -5.884 2.220 16.186 1.00 91.75 94 ILE A N 1
ATOM 765 C CA . ILE A 1 94 ? -7.298 2.584 16.297 1.00 91.75 94 ILE A CA 1
ATOM 766 C C . ILE A 1 94 ? -7.416 3.806 17.191 1.00 91.75 94 ILE A C 1
ATOM 768 O O . ILE A 1 94 ? -6.786 3.888 18.244 1.00 91.75 94 ILE A O 1
ATOM 772 N N . LYS A 1 95 ? -8.241 4.759 16.764 1.00 91.12 95 LYS A N 1
ATOM 773 C CA . LYS A 1 95 ? -8.645 5.893 17.584 1.00 91.12 95 LYS A CA 1
ATOM 774 C C . LYS A 1 95 ? -10.145 5.872 17.795 1.00 91.12 95 LYS A C 1
ATOM 776 O O . LYS A 1 95 ? -10.897 5.676 16.843 1.00 91.12 95 LYS A O 1
ATOM 781 N N . LEU A 1 96 ? -10.555 6.140 19.024 1.00 89.75 96 LEU A N 1
ATOM 782 C CA . LEU A 1 96 ? -11.933 6.383 19.404 1.00 89.75 96 LEU A CA 1
ATOM 783 C C . LEU A 1 96 ? -12.057 7.839 19.851 1.00 89.75 96 LEU A C 1
ATOM 785 O O . LEU A 1 96 ? -11.302 8.285 20.711 1.00 89.75 96 LEU A O 1
ATOM 789 N N . LEU A 1 97 ? -12.981 8.595 19.250 1.00 88.38 97 LEU A N 1
ATOM 790 C CA . LEU A 1 97 ? -13.163 10.027 19.537 1.00 88.38 97 LEU A CA 1
ATOM 791 C C . LEU A 1 97 ? -11.829 10.805 19.447 1.00 88.38 97 LEU A C 1
ATOM 793 O O . LEU A 1 97 ? -11.501 11.621 20.305 1.00 88.38 97 LEU A O 1
ATOM 797 N N . ASN A 1 98 ? -11.033 10.501 18.412 1.00 87.25 98 ASN A N 1
ATOM 798 C CA . ASN A 1 98 ? -9.679 11.020 18.159 1.00 87.25 98 ASN A CA 1
ATOM 799 C C . ASN A 1 98 ? -8.593 10.679 19.195 1.00 87.25 98 ASN A C 1
ATOM 801 O O . ASN A 1 98 ? -7.450 11.105 19.020 1.00 87.25 98 ASN A O 1
ATOM 805 N N . LYS A 1 99 ? -8.892 9.860 20.205 1.00 88.06 99 LYS A N 1
ATOM 806 C CA . LYS A 1 99 ? -7.908 9.351 21.166 1.00 88.06 99 LYS A CA 1
ATOM 807 C C . LYS A 1 99 ? -7.505 7.928 20.808 1.00 88.06 99 LYS A C 1
ATOM 809 O O . LYS A 1 99 ? -8.353 7.103 20.486 1.00 88.06 99 LYS A O 1
ATOM 814 N N . GLU A 1 100 ? -6.206 7.658 20.813 1.00 89.00 10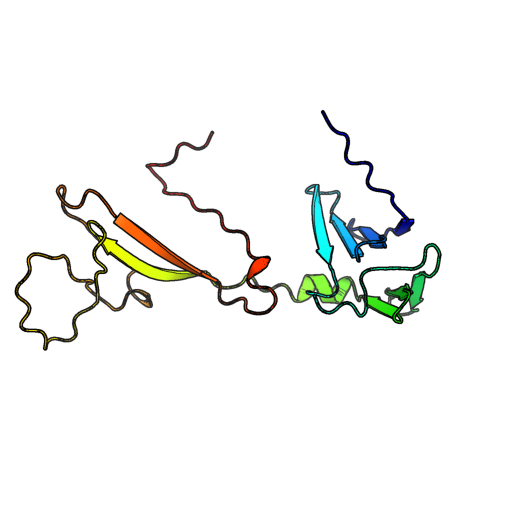0 GLU A N 1
ATOM 815 C CA . GLU A 1 100 ? -5.684 6.322 20.528 1.00 89.00 100 GLU A CA 1
ATOM 816 C C . GLU A 1 100 ? -6.030 5.362 21.669 1.00 89.00 100 GLU A C 1
ATOM 818 O O . GLU A 1 100 ? -5.927 5.729 22.839 1.00 89.00 100 GLU A O 1
ATOM 823 N N . ILE A 1 101 ? -6.493 4.163 21.313 1.00 89.31 101 ILE A N 1
ATOM 824 C CA . ILE A 1 101 ? -6.859 3.117 22.270 1.00 89.31 101 ILE A CA 1
ATOM 825 C C . ILE A 1 101 ? -5.830 1.994 22.218 1.00 89.31 101 ILE A C 1
ATOM 827 O O . ILE A 1 101 ? -5.376 1.598 21.144 1.00 89.31 101 ILE A O 1
ATOM 831 N N . PHE A 1 102 ? -5.486 1.462 23.385 1.00 88.75 102 PHE A N 1
ATOM 832 C CA . PHE A 1 102 ? -4.439 0.458 23.528 1.00 88.75 102 PHE A CA 1
ATOM 833 C C . PHE A 1 102 ? -4.956 -0.776 24.263 1.00 88.75 102 PHE A C 1
ATOM 835 O O . PHE A 1 102 ? -5.947 -0.723 25.001 1.00 88.75 102 PHE A O 1
ATOM 842 N N . TYR A 1 103 ? -4.265 -1.894 24.054 1.00 87.75 103 TYR A N 1
ATOM 843 C CA . TYR A 1 103 ? -4.350 -3.036 24.954 1.00 87.75 103 TYR A CA 1
ATOM 844 C C . TYR A 1 103 ? -3.599 -2.680 26.235 1.00 87.75 103 TYR A C 1
ATOM 846 O O . TYR A 1 103 ? -2.460 -2.224 26.169 1.00 87.75 103 TYR A O 1
ATOM 854 N N . ASN A 1 104 ? -4.237 -2.844 27.390 1.00 78.31 104 ASN A N 1
ATOM 855 C CA . ASN A 1 104 ? -3.607 -2.553 28.672 1.00 78.31 104 ASN A CA 1
ATOM 856 C C . ASN A 1 104 ? -3.241 -3.871 29.362 1.00 78.31 104 ASN A C 1
ATOM 858 O O . ASN A 1 104 ? -4.116 -4.698 29.607 1.00 78.31 104 ASN A O 1
ATOM 862 N N . THR A 1 105 ? -1.959 -4.044 29.677 1.00 65.31 105 THR A N 1
ATOM 863 C CA . THR A 1 105 ? -1.404 -5.212 30.375 1.00 65.31 105 THR A CA 1
ATOM 864 C C . THR A 1 105 ? -1.517 -5.146 31.901 1.00 65.31 105 THR A C 1
ATOM 866 O O . THR A 1 105 ? -1.149 -6.115 32.554 1.00 65.31 105 THR A O 1
ATOM 869 N N . GLY A 1 106 ? -2.087 -4.078 32.474 1.00 58.81 106 GLY A N 1
ATOM 870 C CA . GLY A 1 106 ? -2.583 -4.098 33.855 1.00 58.81 106 GLY A CA 1
ATOM 871 C C . GLY A 1 106 ? -2.015 -3.075 34.839 1.00 58.81 106 GLY A C 1
ATOM 872 O O . GLY A 1 106 ? -2.398 -3.159 35.996 1.00 58.81 106 GLY A O 1
ATOM 873 N N . ASP A 1 107 ? -1.193 -2.099 34.432 1.00 56.16 107 ASP A N 1
ATOM 874 C CA . ASP A 1 107 ? -0.475 -1.250 35.413 1.00 56.16 107 ASP A CA 1
ATOM 875 C C . ASP A 1 107 ? -0.713 0.266 35.337 1.00 56.16 107 ASP A C 1
ATOM 877 O O . ASP A 1 107 ? -0.178 1.016 36.152 1.00 56.16 107 ASP A O 1
ATOM 881 N N . SER A 1 108 ? -1.545 0.768 34.421 1.00 55.12 108 SER A N 1
ATOM 882 C CA . SER A 1 108 ? -1.893 2.195 34.435 1.00 55.12 108 SER A CA 1
ATOM 883 C C . SER A 1 108 ? -3.193 2.452 35.193 1.00 55.12 108 SER A C 1
ATOM 885 O O . SER A 1 108 ? -4.301 2.239 34.694 1.00 55.12 108 SER A O 1
ATOM 887 N N . SER A 1 109 ? -3.026 2.989 36.399 1.00 50.78 109 SER A N 1
ATOM 888 C CA . SER A 1 109 ? -4.004 3.689 37.237 1.00 50.78 109 SER A CA 1
ATOM 889 C C . SER A 1 109 ? -4.507 5.001 36.605 1.00 50.78 109 SER A C 1
ATOM 891 O O . SER A 1 109 ? -4.825 5.962 37.300 1.00 50.78 109 SER A O 1
ATOM 893 N N . GLU A 1 110 ? -4.631 5.047 35.277 1.00 52.72 110 GLU A N 1
ATOM 894 C CA . GLU A 1 110 ? -5.384 6.087 34.585 1.00 52.72 110 GLU A CA 1
ATOM 895 C C . GLU A 1 110 ? -6.837 5.635 34.460 1.00 52.72 110 GLU A C 1
ATOM 897 O O . GLU A 1 110 ? -7.268 4.942 33.534 1.00 52.72 110 GLU A O 1
ATOM 902 N N . SER A 1 111 ? -7.601 6.042 35.465 1.00 49.66 111 SER A N 1
ATOM 903 C CA . SER A 1 111 ? -9.046 6.158 35.420 1.00 49.66 111 SER A CA 1
ATOM 904 C C . SER A 1 111 ? -9.443 7.208 34.386 1.00 49.66 111 SER A C 1
ATOM 906 O O . SER A 1 111 ? -9.568 8.383 34.719 1.00 49.66 111 SER A O 1
ATOM 908 N N . ILE A 1 112 ? -9.666 6.813 33.136 1.00 50.25 112 ILE A N 1
ATOM 909 C CA . ILE A 1 112 ? -10.501 7.601 32.228 1.00 50.25 112 ILE A CA 1
ATOM 910 C C . ILE A 1 112 ? -11.370 6.619 31.452 1.00 50.25 112 ILE A C 1
ATOM 912 O O . ILE A 1 112 ? -10.877 5.596 30.989 1.00 50.25 112 ILE A O 1
ATOM 916 N N . GLU A 1 113 ? -12.653 6.949 31.340 1.00 57.81 113 GLU A N 1
ATOM 917 C CA . GLU A 1 113 ? -13.802 6.275 30.709 1.00 57.81 113 GLU A CA 1
ATOM 918 C C . GLU A 1 113 ? -13.614 5.925 29.213 1.00 57.81 113 GLU A C 1
ATOM 920 O O . GLU A 1 113 ? -14.503 6.092 28.383 1.00 57.81 113 GLU A O 1
ATOM 925 N N . THR A 1 114 ? -12.422 5.489 28.828 1.00 67.69 114 THR A N 1
ATOM 926 C CA . THR A 1 114 ? -11.999 5.280 27.451 1.00 67.69 114 THR A CA 1
ATOM 927 C C . THR A 1 114 ? -11.930 3.784 27.187 1.00 67.69 114 THR A C 1
ATOM 929 O O . THR A 1 114 ? -11.360 3.016 27.962 1.00 67.69 114 THR A O 1
ATOM 932 N N . TYR A 1 115 ? -12.538 3.366 26.081 1.00 78.88 115 TYR A N 1
ATOM 933 C CA . TYR A 1 115 ? -12.533 1.989 25.605 1.00 78.88 115 TYR A CA 1
ATOM 934 C C . TYR A 1 115 ? -11.110 1.406 25.536 1.00 78.88 115 TYR A C 1
ATOM 936 O O . TYR A 1 115 ? -10.208 2.032 24.977 1.00 78.88 115 TYR A O 1
ATOM 944 N N . LYS A 1 116 ? -10.920 0.191 26.064 1.00 85.75 116 LYS A N 1
ATOM 945 C CA . LYS A 1 116 ? -9.651 -0.552 26.011 1.00 85.75 116 LYS A CA 1
ATOM 946 C C . LYS A 1 116 ? -9.759 -1.686 25.000 1.00 85.75 116 LYS A C 1
ATOM 948 O O . LYS A 1 116 ? -10.805 -2.327 24.902 1.00 85.75 116 LYS A O 1
ATOM 953 N N . LEU A 1 117 ? -8.680 -1.949 24.264 1.00 88.75 117 LEU A N 1
ATOM 954 C CA . LEU A 1 117 ? -8.651 -3.108 23.374 1.00 88.75 117 LEU A CA 1
ATOM 955 C C . LEU A 1 117 ? -8.611 -4.401 24.209 1.00 88.75 117 LEU A C 1
ATOM 957 O O . LEU A 1 117 ? -7.910 -4.437 25.220 1.00 88.75 117 LEU A O 1
ATOM 961 N N . PRO A 1 118 ? -9.325 -5.467 23.801 1.00 88.62 118 PRO A N 1
ATOM 962 C CA . PRO A 1 118 ? -9.332 -6.744 24.520 1.00 88.62 118 PRO A CA 1
ATOM 963 C C . PRO A 1 118 ? -8.033 -7.543 24.341 1.00 88.62 118 PRO A C 1
ATOM 965 O O . PRO A 1 118 ? -7.702 -8.382 25.172 1.00 88.62 118 PRO A O 1
ATOM 968 N N . LEU A 1 119 ? -7.310 -7.293 23.249 1.00 90.31 119 LEU A N 1
ATOM 969 C CA . LEU A 1 119 ? -6.044 -7.921 22.877 1.00 90.31 119 LEU A CA 1
ATOM 970 C C . LEU A 1 119 ? -5.158 -6.870 22.194 1.00 90.31 119 LEU A C 1
ATOM 972 O O . LEU A 1 119 ? -5.685 -5.844 21.748 1.00 90.31 119 LEU A O 1
ATOM 976 N N . PRO A 1 120 ? -3.845 -7.118 22.039 1.00 90.44 120 PRO A N 1
ATOM 977 C CA . PRO A 1 120 ? -3.031 -6.353 21.102 1.00 90.44 120 PRO A CA 1
ATOM 978 C C . PRO A 1 120 ? -3.724 -6.265 19.735 1.00 90.44 120 PRO A C 1
ATOM 980 O O . PRO A 1 120 ? -4.417 -7.200 19.311 1.00 90.44 120 PRO A O 1
ATOM 983 N N . ILE A 1 121 ? -3.602 -5.119 19.066 1.00 90.00 121 ILE A N 1
ATOM 984 C CA . ILE A 1 121 ? -4.395 -4.802 17.872 1.00 90.00 121 ILE A CA 1
ATOM 985 C C . ILE A 1 121 ? -4.199 -5.833 16.753 1.00 90.00 121 ILE A C 1
ATOM 987 O O . ILE A 1 121 ? -5.155 -6.218 16.085 1.00 90.00 121 ILE A O 1
ATOM 991 N N . GLU A 1 122 ? -2.985 -6.356 16.621 1.00 87.88 122 GLU A N 1
ATOM 992 C CA . GLU A 1 122 ? -2.590 -7.404 15.684 1.00 87.88 122 GLU A CA 1
ATOM 993 C C . GLU A 1 122 ? -3.343 -8.733 15.881 1.00 87.88 122 GLU A C 1
ATOM 995 O O . GLU A 1 122 ? -3.399 -9.557 14.964 1.00 87.88 122 GLU A O 1
ATOM 1000 N N . HIS A 1 123 ? -3.944 -8.939 17.054 1.00 90.56 123 HIS A N 1
ATOM 1001 C CA . HIS A 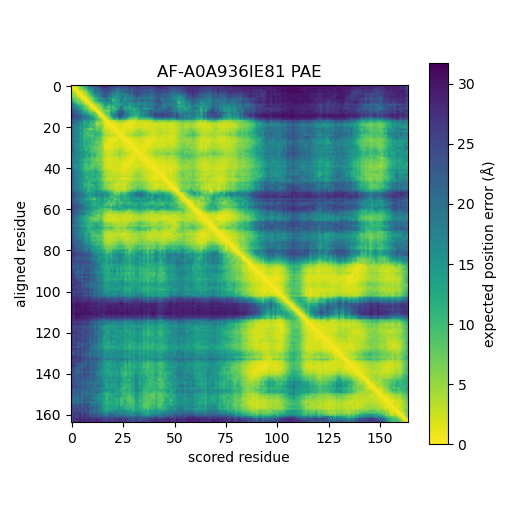1 123 ? -4.719 -10.126 17.412 1.00 90.56 123 HIS A CA 1
ATOM 1002 C C . HIS A 1 123 ? -6.230 -9.861 17.495 1.00 90.56 123 HIS A C 1
ATOM 1004 O O . HIS A 1 123 ? -7.020 -10.805 17.591 1.00 90.56 123 HIS A O 1
ATOM 1010 N N . CYS A 1 124 ? -6.660 -8.600 17.417 1.00 90.31 124 CYS A N 1
ATOM 1011 C CA . CYS A 1 124 ? -8.071 -8.232 17.429 1.00 90.31 124 CYS A CA 1
ATOM 1012 C C . CYS A 1 124 ? -8.749 -8.593 16.097 1.00 90.31 124 CYS A C 1
ATOM 1014 O O . CYS A 1 124 ? -8.502 -7.969 15.069 1.00 90.31 124 CYS A O 1
ATOM 1016 N N . LYS A 1 125 ? -9.656 -9.580 16.114 1.00 90.94 125 LYS A N 1
ATOM 1017 C CA . LYS A 1 125 ? -10.481 -9.944 14.940 1.00 90.94 125 LYS A CA 1
ATOM 1018 C C . LYS A 1 125 ? -11.841 -9.250 14.903 1.00 90.94 125 LYS A C 1
ATOM 1020 O O . LYS A 1 125 ? -12.424 -9.088 13.837 1.00 90.94 125 LYS A O 1
ATOM 1025 N N . ARG A 1 126 ? -12.364 -8.887 16.073 1.00 91.50 126 ARG A N 1
ATOM 1026 C CA . ARG A 1 126 ? -13.668 -8.251 16.250 1.00 91.50 126 ARG A CA 1
ATOM 1027 C C . ARG A 1 126 ? -13.569 -7.267 17.402 1.00 91.50 126 ARG A C 1
ATOM 1029 O O . ARG A 1 126 ? -13.024 -7.605 18.448 1.00 91.50 126 ARG A O 1
ATOM 1036 N N . LEU A 1 127 ? -14.106 -6.073 17.190 1.00 90.00 127 LEU A N 1
ATOM 1037 C CA . LEU A 1 127 ? -14.248 -5.043 18.208 1.00 90.00 127 LEU A CA 1
ATOM 1038 C C . LEU A 1 127 ? -15.712 -4.638 18.270 1.00 90.00 127 LEU A C 1
ATOM 1040 O O . LEU A 1 127 ? -16.365 -4.481 17.238 1.00 90.00 127 LEU A O 1
ATOM 1044 N N . GLU A 1 128 ? -16.221 -4.496 19.483 1.00 89.56 128 GLU A N 1
ATOM 1045 C CA . GLU A 1 128 ? -17.588 -4.059 19.740 1.00 89.56 128 GLU A CA 1
ATOM 1046 C C . GLU A 1 128 ? -17.541 -2.692 20.403 1.00 89.56 128 GLU A C 1
ATOM 1048 O O . GLU A 1 128 ? -16.818 -2.501 21.378 1.00 89.56 128 GLU A O 1
ATOM 1053 N N . PHE A 1 129 ? -18.294 -1.739 19.862 1.00 87.69 129 PHE A N 1
ATOM 1054 C CA . PHE A 1 129 ? -18.341 -0.365 20.343 1.00 87.69 129 PHE A CA 1
ATOM 1055 C C . PHE A 1 129 ? -19.756 -0.031 20.822 1.00 87.69 129 PHE A C 1
ATOM 1057 O O . PHE A 1 129 ? -20.739 -0.551 20.297 1.00 87.69 129 PHE A O 1
ATOM 1064 N N . GLN A 1 130 ? -19.862 0.841 21.823 1.00 86.69 130 GLN A N 1
ATOM 1065 C CA . GLN A 1 130 ? -21.143 1.316 22.340 1.00 86.69 130 GLN A CA 1
ATOM 1066 C C . GLN A 1 130 ? -21.737 2.406 21.436 1.00 86.69 130 GLN A C 1
ATOM 1068 O O . GLN A 1 130 ? -21.042 3.020 20.631 1.00 86.69 130 GLN A O 1
ATOM 1073 N N . TYR A 1 131 ? -23.030 2.697 21.583 1.00 85.44 131 TYR A N 1
ATOM 1074 C CA . TYR A 1 131 ? -23.730 3.663 20.721 1.00 85.44 131 TYR A CA 1
ATOM 1075 C C . TYR A 1 131 ? -23.148 5.097 20.773 1.00 85.44 131 TYR A C 1
ATOM 1077 O O . TYR A 1 131 ? -23.323 5.891 19.845 1.00 85.44 131 TYR A O 1
ATOM 1085 N N . ASN A 1 132 ? -22.483 5.457 21.873 1.00 84.38 132 ASN A N 1
ATOM 1086 C CA . ASN A 1 132 ? -21.831 6.751 22.089 1.00 84.38 132 ASN A CA 1
ATOM 1087 C C . ASN A 1 132 ? -20.426 6.825 21.453 1.00 84.38 132 ASN A C 1
ATOM 1089 O O . ASN A 1 132 ? -19.871 7.915 21.315 1.00 84.38 132 ASN A O 1
ATOM 1093 N N . HIS A 1 133 ? -19.870 5.704 20.987 1.00 85.88 133 HIS A N 1
ATOM 1094 C CA . HIS A 1 133 ? -18.573 5.605 20.312 1.00 85.88 133 HIS A CA 1
ATOM 1095 C C . HIS A 1 133 ? -18.680 5.952 18.817 1.00 85.88 133 HIS A C 1
ATOM 1097 O O . HIS A 1 133 ? -18.400 5.144 17.937 1.00 85.88 133 HIS A O 1
ATOM 1103 N N . ARG A 1 134 ? -19.121 7.178 18.520 1.00 82.88 134 ARG A N 1
ATOM 1104 C CA . ARG A 1 134 ? -19.571 7.584 17.174 1.00 82.88 134 ARG A CA 1
ATOM 1105 C C . ARG A 1 134 ? -18.464 7.878 16.162 1.00 82.88 134 ARG A C 1
ATOM 1107 O O . ARG A 1 134 ? -18.752 7.989 14.976 1.00 82.88 134 ARG A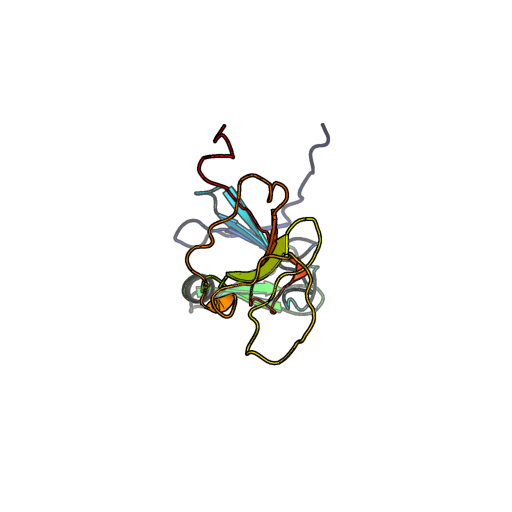 O 1
ATOM 1114 N N . MET A 1 135 ? -17.221 8.044 16.608 1.00 87.62 135 MET A N 1
ATOM 1115 C CA . MET A 1 135 ? -16.092 8.357 15.731 1.00 87.62 135 MET A CA 1
ATOM 1116 C C . MET A 1 135 ? -14.971 7.357 15.961 1.00 87.62 135 MET A C 1
ATOM 1118 O O . MET A 1 135 ? -14.337 7.368 17.017 1.00 87.62 135 MET A O 1
ATOM 1122 N N . ILE A 1 136 ? -14.732 6.520 14.957 1.00 90.56 136 ILE A N 1
ATOM 1123 C CA . ILE A 1 136 ? -13.706 5.484 14.975 1.00 90.56 136 ILE A CA 1
ATOM 1124 C C . ILE A 1 136 ? -12.800 5.706 13.769 1.00 90.56 136 ILE A C 1
ATOM 1126 O O . ILE A 1 136 ? -13.279 5.813 12.641 1.00 90.56 136 ILE A O 1
ATOM 1130 N N . SER A 1 137 ? -11.493 5.755 14.010 1.00 92.88 137 SER A N 1
ATOM 1131 C CA . SER A 1 137 ? -10.485 5.912 12.963 1.00 92.88 137 SER A CA 1
ATOM 1132 C C . SER A 1 137 ? -9.515 4.741 12.995 1.00 92.88 137 SER A C 1
ATOM 1134 O O . SER A 1 137 ? -9.025 4.376 14.062 1.00 92.88 137 SER A O 1
ATOM 1136 N N . PHE A 1 138 ? -9.191 4.199 11.825 1.00 92.06 138 PHE A N 1
ATOM 1137 C CA . PHE A 1 138 ? -8.224 3.115 11.664 1.00 92.06 138 PHE A CA 1
ATOM 1138 C C . PHE A 1 138 ? -6.964 3.637 10.976 1.00 92.06 138 PHE A C 1
ATOM 1140 O O . PHE A 1 138 ? -7.042 4.320 9.957 1.00 92.06 138 PHE A O 1
ATOM 1147 N N . GLY A 1 139 ? -5.802 3.304 11.530 1.00 91.69 139 GLY A N 1
ATOM 1148 C CA . GLY A 1 139 ? -4.516 3.425 10.857 1.00 91.69 139 GLY A CA 1
ATOM 1149 C C . GLY A 1 139 ? -4.039 2.048 10.420 1.00 91.69 139 GLY A C 1
ATOM 1150 O O . GLY A 1 139 ? -4.144 1.070 11.165 1.00 91.69 139 GLY A O 1
ATOM 1151 N N . PHE A 1 140 ? -3.531 1.975 9.197 1.00 90.38 140 PHE A N 1
ATOM 1152 C CA . PHE A 1 140 ? -2.990 0.754 8.625 1.00 90.38 140 PHE A CA 1
ATOM 1153 C C . PHE A 1 140 ? -1.676 1.037 7.906 1.00 90.38 140 PHE A C 1
ATOM 1155 O O . PHE A 1 140 ? -1.327 2.180 7.604 1.00 90.38 140 PHE A O 1
ATOM 1162 N N . SER A 1 141 ? -0.916 -0.017 7.647 1.00 86.19 141 SER A N 1
ATOM 1163 C CA . SER A 1 141 ? 0.347 0.059 6.923 1.00 86.19 141 SER A CA 1
ATOM 1164 C C . SER A 1 141 ? 0.521 -1.172 6.048 1.00 86.19 141 SER A C 1
ATOM 1166 O O . SER A 1 141 ? 0.045 -2.258 6.380 1.00 86.19 141 SER A O 1
ATOM 1168 N N . VAL A 1 142 ? 1.205 -0.993 4.923 1.00 85.62 142 VAL A N 1
ATOM 1169 C CA . VAL A 1 142 ? 1.670 -2.089 4.076 1.00 85.62 142 VAL A CA 1
ATOM 1170 C C . VAL A 1 142 ? 3.149 -2.293 4.343 1.00 85.62 142 VAL A C 1
ATOM 1172 O O . VAL A 1 142 ? 3.925 -1.341 4.303 1.00 85.62 142 VAL A O 1
ATOM 1175 N N . LEU A 1 143 ? 3.537 -3.539 4.608 1.00 74.12 143 LEU A N 1
ATOM 1176 C CA . LEU A 1 143 ? 4.937 -3.927 4.791 1.00 74.12 143 LEU A CA 1
ATOM 1177 C C . LEU A 1 143 ? 5.632 -4.113 3.434 1.00 74.12 143 LEU A C 1
ATOM 1179 O O . LEU A 1 143 ? 6.190 -5.167 3.148 1.00 74.12 143 LEU A O 1
ATOM 1183 N N . ASP A 1 144 ? 5.554 -3.083 2.593 1.00 73.75 144 ASP A N 1
ATOM 1184 C CA . ASP A 1 144 ? 6.282 -2.974 1.332 1.00 73.75 144 ASP A CA 1
ATOM 1185 C C . ASP A 1 144 ? 7.156 -1.728 1.380 1.00 73.75 144 ASP A C 1
ATOM 1187 O O . ASP A 1 144 ? 6.689 -0.599 1.197 1.00 73.75 144 ASP A O 1
ATOM 1191 N N . LEU A 1 145 ? 8.428 -1.954 1.693 1.00 68.56 145 LEU A N 1
ATOM 1192 C CA . LEU A 1 145 ? 9.425 -0.898 1.819 1.00 68.56 145 LEU A CA 1
ATOM 1193 C C . LEU A 1 145 ? 10.185 -0.650 0.512 1.00 68.56 145 LEU A C 1
ATOM 1195 O O . LEU A 1 145 ? 11.041 0.228 0.480 1.00 68.56 145 LEU A O 1
ATOM 1199 N N . THR A 1 146 ? 9.889 -1.401 -0.554 1.00 69.25 146 THR A N 1
ATOM 1200 C CA . THR A 1 146 ? 10.620 -1.292 -1.824 1.00 69.25 146 THR A CA 1
ATOM 1201 C C . THR A 1 146 ? 10.289 0.004 -2.559 1.00 69.25 146 THR A C 1
ATOM 1203 O O . THR A 1 146 ? 11.186 0.674 -3.060 1.00 69.25 146 THR A O 1
ATOM 1206 N N . ASN A 1 147 ? 9.016 0.411 -2.550 1.00 66.75 147 ASN A N 1
ATOM 1207 C CA . ASN A 1 147 ? 8.576 1.722 -3.020 1.00 66.75 147 ASN A CA 1
ATOM 1208 C C . ASN A 1 147 ? 7.379 2.222 -2.182 1.00 66.75 147 ASN A C 1
ATOM 1210 O O . ASN A 1 147 ? 6.233 2.178 -2.640 1.00 66.75 147 ASN A O 1
ATOM 1214 N N . PRO A 1 148 ? 7.618 2.733 -0.955 1.00 66.19 148 PRO A N 1
ATOM 1215 C CA . PRO A 1 148 ? 6.548 3.154 -0.048 1.00 66.19 148 PRO A CA 1
ATOM 1216 C C . PRO A 1 148 ? 5.612 4.204 -0.658 1.00 66.19 148 PRO A C 1
ATOM 1218 O O . PRO A 1 148 ? 4.405 4.174 -0.421 1.00 66.19 148 PRO A O 1
ATOM 1221 N N . SER A 1 149 ? 6.162 5.118 -1.467 1.00 67.75 149 SER A N 1
ATOM 1222 C CA . SER A 1 149 ? 5.409 6.180 -2.146 1.00 67.75 149 SER A CA 1
ATOM 1223 C C . SER A 1 149 ? 4.536 5.685 -3.301 1.00 67.75 149 SER A C 1
ATOM 1225 O O . SER A 1 149 ? 3.601 6.376 -3.694 1.00 67.75 149 SER A O 1
ATOM 1227 N N . GLY A 1 150 ? 4.835 4.506 -3.852 1.00 68.69 150 GLY A N 1
ATOM 1228 C CA . GLY A 1 150 ? 4.074 3.888 -4.937 1.00 68.69 150 GLY A CA 1
ATOM 1229 C C . GLY A 1 150 ? 2.845 3.107 -4.464 1.00 68.69 150 GLY A C 1
ATOM 1230 O O . GLY A 1 150 ? 1.992 2.754 -5.283 1.00 68.69 150 GLY A O 1
ATOM 1231 N N . ASN A 1 151 ? 2.722 2.855 -3.157 1.00 74.06 151 ASN A N 1
ATOM 1232 C CA . ASN A 1 151 ? 1.631 2.069 -2.595 1.00 74.06 151 ASN A CA 1
ATOM 1233 C C . ASN A 1 151 ? 0.296 2.820 -2.697 1.00 74.06 151 ASN A C 1
ATOM 1235 O O . ASN A 1 151 ? 0.132 3.920 -2.168 1.00 74.06 151 ASN A O 1
ATOM 1239 N N . ARG A 1 152 ? -0.686 2.200 -3.358 1.00 76.94 152 ARG A N 1
ATOM 1240 C CA . ARG A 1 152 ? -2.063 2.703 -3.447 1.00 76.94 152 ARG A CA 1
ATOM 1241 C C . ARG A 1 152 ? -2.974 1.864 -2.567 1.00 76.94 152 ARG A C 1
ATOM 1243 O O . ARG A 1 152 ? -2.894 0.639 -2.578 1.00 76.94 152 ARG A O 1
ATOM 1250 N N . TYR A 1 153 ? -3.882 2.527 -1.862 1.00 81.50 153 TYR A N 1
ATOM 1251 C CA . TYR A 1 153 ? -4.784 1.882 -0.915 1.00 81.50 153 TYR A CA 1
ATOM 1252 C C . TYR A 1 153 ? -6.235 2.113 -1.318 1.00 81.50 153 TYR A C 1
ATOM 1254 O O . TYR A 1 153 ? -6.610 3.205 -1.743 1.00 81.50 153 TYR A O 1
ATOM 1262 N N . LYS A 1 154 ? -7.059 1.081 -1.157 1.00 85.81 154 LYS A N 1
ATOM 1263 C CA . LYS A 1 154 ? -8.517 1.168 -1.225 1.00 85.81 154 LYS A CA 1
ATOM 1264 C C . LYS A 1 154 ? -9.078 0.527 0.034 1.00 85.81 154 LYS A C 1
ATOM 1266 O O . LYS A 1 154 ? -8.530 -0.462 0.513 1.00 85.81 154 LYS A O 1
ATOM 1271 N N . TYR A 1 155 ? -10.161 1.085 0.554 1.00 86.81 155 TYR A N 1
ATOM 1272 C CA . TYR A 1 155 ? -10.879 0.525 1.690 1.00 86.81 155 TYR A CA 1
ATOM 1273 C C . TYR A 1 155 ? -12.375 0.516 1.394 1.00 86.81 155 TYR A C 1
ATOM 1275 O O . TYR A 1 155 ? -12.865 1.295 0.575 1.00 86.81 155 TYR A O 1
ATOM 1283 N N . LYS A 1 156 ? -13.088 -0.382 2.067 1.00 87.75 156 LYS A N 1
ATOM 1284 C CA . LYS A 1 156 ? -14.543 -0.470 2.049 1.00 87.75 156 LYS A CA 1
ATOM 1285 C C . LYS A 1 156 ? -15.003 -0.878 3.440 1.00 87.75 156 LYS A C 1
ATOM 1287 O O . LYS A 1 156 ? -14.424 -1.782 4.037 1.00 87.75 156 LYS A O 1
ATOM 1292 N N . MET A 1 157 ? -16.040 -0.220 3.933 1.00 88.31 157 MET A N 1
ATOM 1293 C CA . MET A 1 157 ? -16.769 -0.618 5.125 1.00 88.31 157 MET A CA 1
ATOM 1294 C C . MET A 1 157 ? -18.101 -1.219 4.686 1.00 88.31 157 MET A C 1
ATOM 1296 O O . MET A 1 157 ? -19.021 -0.500 4.285 1.00 88.31 157 MET A O 1
ATOM 1300 N N . ASP A 1 158 ? -18.184 -2.547 4.715 1.00 88.38 158 ASP A N 1
ATOM 1301 C CA . ASP A 1 158 ? -19.419 -3.252 4.383 1.00 88.38 158 ASP A CA 1
ATOM 1302 C C . ASP A 1 158 ? -20.555 -2.809 5.317 1.00 88.38 158 ASP A C 1
ATOM 1304 O O . ASP A 1 158 ? -20.372 -2.665 6.525 1.00 88.38 158 ASP A O 1
ATOM 1308 N N . GLY A 1 159 ? -21.725 -2.536 4.736 1.00 88.56 159 GLY A N 1
ATOM 1309 C CA . GLY A 1 159 ? -22.887 -2.002 5.453 1.00 88.56 159 GLY A CA 1
ATOM 1310 C C . GLY A 1 159 ? -22.902 -0.478 5.639 1.00 88.56 159 GLY A C 1
ATOM 1311 O O . GLY A 1 159 ? -23.949 0.059 5.986 1.00 88.56 159 GLY A O 1
ATOM 1312 N N . PHE A 1 160 ? -21.799 0.229 5.364 1.00 83.75 160 PHE A N 1
ATOM 1313 C CA . PHE A 1 160 ? -21.751 1.698 5.401 1.00 83.75 160 PHE A CA 1
ATOM 1314 C C . PHE A 1 160 ? -21.523 2.306 4.014 1.00 83.75 160 PHE A C 1
ATOM 1316 O O . PHE A 1 160 ? -22.289 3.160 3.570 1.00 83.75 160 PHE A O 1
ATOM 1323 N N . ASN A 1 161 ? -20.494 1.851 3.296 1.00 84.06 161 ASN A N 1
ATOM 1324 C CA . ASN A 1 161 ? -20.257 2.298 1.928 1.00 84.06 161 ASN A CA 1
ATOM 1325 C C . ASN A 1 161 ? -21.280 1.653 0.983 1.00 84.06 161 ASN A C 1
ATOM 1327 O O . ASN A 1 161 ? -21.372 0.425 0.912 1.00 84.06 161 ASN A O 1
ATOM 1331 N N . ARG A 1 162 ? -22.006 2.473 0.212 1.00 62.59 162 ARG A N 1
ATOM 1332 C CA . ARG A 1 162 ? -22.741 1.996 -0.964 1.00 62.59 162 ARG A CA 1
ATOM 1333 C C . ARG A 1 162 ? -21.738 1.701 -2.076 1.00 62.59 162 ARG A C 1
ATOM 1335 O O . ARG A 1 162 ? -20.851 2.507 -2.341 1.00 62.59 162 ARG A O 1
ATOM 1342 N N . THR A 1 163 ? -21.834 0.515 -2.663 1.00 54.25 163 THR A N 1
ATOM 1343 C CA . THR A 1 163 ? -21.228 0.237 -3.966 1.00 54.25 163 THR A CA 1
ATOM 1344 C C . THR A 1 163 ? -22.092 0.922 -5.010 1.00 54.25 163 THR A C 1
ATOM 1346 O O . THR A 1 163 ? -23.187 0.429 -5.277 1.00 54.25 163 THR A O 1
ATOM 1349 N N . ASP A 1 164 ? -21.616 2.051 -5.523 1.00 44.00 164 ASP A N 1
ATOM 1350 C CA . ASP A 1 164 ? -22.049 2.573 -6.819 1.00 44.00 164 ASP A CA 1
ATOM 1351 C C . ASP A 1 164 ? -21.220 1.909 -7.930 1.00 44.00 164 ASP A C 1
ATOM 1353 O O . ASP A 1 164 ? -19.998 1.701 -7.709 1.00 44.00 164 ASP A O 1
#

Mean predicted aligned error: 13.22 Å

Radius of gyration: 23.83 Å; Cα contacts (8 Å, |Δi|>4): 235; chains: 1; bounding box: 47×35×68 Å

Solvent-accessible surface area (backbone atoms only — not comparable to full-atom values): 10604 Å² total; per-residue (Å²): 134,82,78,80,80,77,75,80,50,43,81,50,85,50,92,88,61,44,33,53,28,47,23,78,73,13,40,35,38,37,29,76,87,79,68,48,74,48,78,41,33,46,86,72,70,41,79,44,31,43,42,48,68,80,44,70,46,71,47,98,85,66,29,44,34,40,32,30,82,63,48,73,50,78,44,51,65,74,61,57,68,76,65,70,70,84,62,58,74,41,59,78,42,45,23,51,75,87,40,77,48,50,52,74,95,79,82,75,90,70,89,61,103,64,77,65,42,95,42,54,63,88,71,54,88,76,84,87,79,60,92,85,64,78,41,76,46,80,39,67,49,61,76,45,82,83,53,61,88,73,66,83,86,85,88,83,51,87,94,70,60,79,87,126

Secondary structure (DSSP, 8-state):
---------EEEEETTTEEEEEETTEEEEEETTTTEEEEE-GGGT-S-S-EEEEEEEE-TT--EEEEETTEEEEE-HHHHHHT-PPPPEEEEEEEETTEE--B--S----------BSS-GGG-S-----TT---EEEEEEE---SSGGG-------TTTS---

Nearest PDB structures (foldseek):
  4a2m-assembly2_C  TM=6.497E-01  e=2.590E-08  Bacteroides thetaiotaomicron VPI-5482
  4a2l-assembly3_E  TM=6.624E-01  e=1.823E-08  Bacteroides thetaiotaomicron VPI-5482
  4a2l-assembly1_B  TM=6.981E-01  e=7.878E-08  Bacteroides thetaiotaomicron VPI-5482
  4a2l-assembly2_D  TM=6.671E-01  e=7.430E-08  Bacteroides thetaiotaomicron VPI-5482
  4a2l-assembly3_F  TM=6.339E-01  e=6.233E-08  Bacteroides thetaiotaomicron VPI-5482

Sequence (164 aa):
MDYLIMSFTAFKVISMAIFWISTNYGLCQFNPRNLEIQNFTSKDGLPGNEFNRTQYFNSDEGKLIFGGVNGWTSIDPENYYKNKKPSRIVINRIKLLNKEIFYNTGDSSESIETYKLPLPIEHCKRLEFQYNHRMISFGFSVLDLTNPSGNRYKYKMDGFNRTD